Protein AF-A0A530YMV9-F1 (afdb_monomer_lite)

Sequence (48 aa):
PILRTLRDEAFGQRHFITKDPNGVLIDVIKPIPPSAEFLEQFVEGAAG

Radius of gyration: 14.83 Å; chains: 1; bounding box: 31×19×39 Å

pLDDT: mean 90.89, std 13.7, range [44.0, 98.56]

Foldseek 3Di:
DWPADWDDDQCFWTWTWDADPVGDIDIDIDGGDHHPVVVVVVPPDPDD

Structure (mmCIF, N/CA/C/O backbone):
data_AF-A0A530YMV9-F1
#
_entry.id   AF-A0A530YMV9-F1
#
loop_
_atom_site.group_PDB
_atom_site.id
_atom_site.type_symbol
_atom_site.label_atom_id
_atom_site.label_alt_id
_atom_site.label_comp_id
_atom_site.label_asym_id
_atom_site.label_entity_id
_atom_site.label_seq_id
_atom_site.pdbx_PDB_ins_code
_atom_site.Cartn_x
_atom_site.Cartn_y
_atom_site.Cartn_z
_atom_site.occupancy
_atom_site.B_iso_or_equiv
_a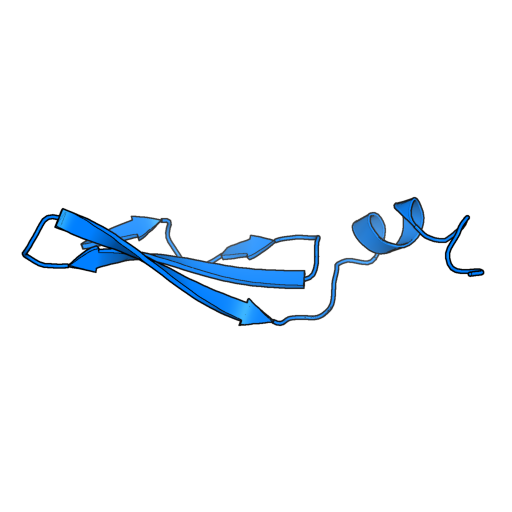tom_site.auth_seq_id
_atom_site.auth_comp_id
_atom_site.auth_asym_id
_atom_site.auth_atom_id
_atom_site.pdbx_PDB_model_num
ATOM 1 N N . PRO A 1 1 ? -6.501 5.346 12.501 1.00 91.75 1 PRO A N 1
ATOM 2 C CA . PRO A 1 1 ? -5.069 5.342 12.909 1.00 91.75 1 PRO A CA 1
ATOM 3 C C . PRO A 1 1 ? -4.211 4.898 11.723 1.00 91.75 1 PRO A C 1
ATOM 5 O O . PRO A 1 1 ? -4.653 4.005 11.008 1.00 91.75 1 PRO A O 1
ATOM 8 N N . ILE A 1 2 ? -3.028 5.486 11.511 1.00 95.81 2 ILE A N 1
ATOM 9 C CA . ILE A 1 2 ? -2.114 5.028 10.452 1.00 95.81 2 ILE A CA 1
ATOM 10 C C . ILE A 1 2 ? -1.420 3.750 10.930 1.00 95.81 2 ILE A C 1
ATOM 12 O O . ILE A 1 2 ? -0.681 3.774 11.909 1.00 95.81 2 ILE A O 1
ATOM 16 N N . LEU A 1 3 ? -1.707 2.635 10.260 1.00 97.12 3 LEU A N 1
ATOM 17 C CA . LEU A 1 3 ? -1.155 1.310 10.558 1.00 97.12 3 LEU A CA 1
ATOM 18 C C . LEU A 1 3 ? 0.100 1.012 9.733 1.00 97.12 3 LEU A C 1
ATOM 20 O O . LEU A 1 3 ? 0.996 0.310 10.193 1.00 97.12 3 LEU A O 1
ATOM 24 N N . ARG A 1 4 ? 0.179 1.577 8.526 1.00 97.25 4 ARG A N 1
ATOM 25 C CA . ARG A 1 4 ? 1.379 1.576 7.687 1.00 97.25 4 ARG A CA 1
ATOM 26 C C . ARG A 1 4 ? 1.595 2.986 7.172 1.00 97.25 4 ARG A C 1
ATOM 28 O O . ARG A 1 4 ? 0.675 3.563 6.600 1.00 97.25 4 ARG A O 1
ATOM 35 N N . THR A 1 5 ? 2.782 3.538 7.396 1.00 97.94 5 THR A N 1
ATOM 36 C CA . THR A 1 5 ? 3.148 4.864 6.889 1.00 97.94 5 THR A CA 1
ATOM 37 C C . THR A 1 5 ? 3.282 4.850 5.370 1.00 97.94 5 THR A C 1
ATOM 39 O O . THR A 1 5 ? 3.495 3.796 4.772 1.00 97.94 5 THR A O 1
ATOM 42 N N . LEU A 1 6 ? 3.178 6.034 4.764 1.00 98.12 6 LEU A N 1
ATOM 43 C CA . L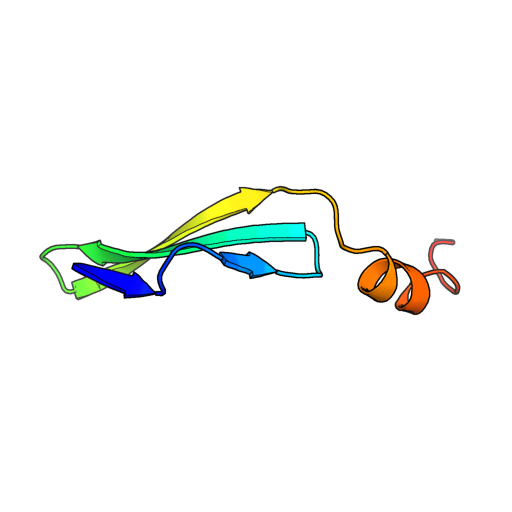EU A 1 6 ? 3.324 6.220 3.324 1.00 98.12 6 LEU A CA 1
ATOM 44 C C . LEU A 1 6 ? 4.663 5.662 2.833 1.00 98.12 6 LEU A C 1
ATOM 46 O O . LEU A 1 6 ? 5.712 5.998 3.387 1.00 98.12 6 LEU A O 1
ATOM 50 N N . ARG A 1 7 ? 4.618 4.836 1.791 1.00 97.94 7 ARG A N 1
ATOM 51 C CA . ARG A 1 7 ? 5.808 4.283 1.145 1.00 97.94 7 ARG A CA 1
ATOM 52 C C . ARG A 1 7 ? 5.568 3.995 -0.329 1.00 97.94 7 ARG A C 1
ATOM 54 O O . ARG A 1 7 ? 4.423 3.812 -0.743 1.00 97.94 7 ARG A O 1
ATOM 61 N N . ASP A 1 8 ? 6.670 3.899 -1.058 1.00 98.31 8 ASP A N 1
ATOM 62 C CA . ASP A 1 8 ? 6.705 3.504 -2.461 1.00 98.31 8 ASP A CA 1
ATOM 63 C C . ASP A 1 8 ? 7.146 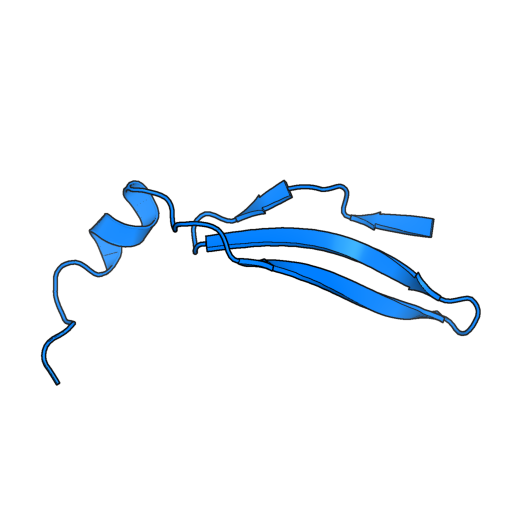2.039 -2.549 1.00 98.31 8 ASP A C 1
ATOM 65 O O . ASP A 1 8 ? 8.077 1.610 -1.863 1.00 98.31 8 ASP A O 1
ATOM 69 N N . GLU A 1 9 ? 6.447 1.272 -3.372 1.00 97.38 9 GLU A N 1
ATOM 70 C CA . GLU A 1 9 ? 6.719 -0.121 -3.685 1.00 97.38 9 GLU A CA 1
ATOM 71 C C . GLU A 1 9 ? 7.316 -0.212 -5.093 1.00 97.38 9 GLU A C 1
ATOM 73 O O . GLU A 1 9 ? 6.822 0.416 -6.035 1.00 97.38 9 GLU A O 1
ATOM 78 N N . ALA A 1 10 ? 8.363 -1.027 -5.243 1.00 96.25 10 ALA A N 1
ATOM 79 C CA . ALA A 1 10 ? 9.143 -1.135 -6.479 1.00 96.25 10 ALA A CA 1
ATOM 80 C C . ALA A 1 10 ? 8.304 -1.561 -7.697 1.00 96.25 10 ALA A C 1
ATOM 82 O O . ALA A 1 10 ? 8.629 -1.213 -8.825 1.00 96.25 10 ALA A O 1
ATOM 83 N N . PHE A 1 11 ? 7.183 -2.248 -7.479 1.00 94.69 11 PHE A N 1
ATOM 84 C CA . PHE A 1 11 ? 6.256 -2.665 -8.534 1.00 94.69 11 PHE A CA 1
ATOM 85 C C . PHE A 1 11 ? 5.277 -1.570 -8.999 1.00 94.69 11 PHE A C 1
ATOM 87 O O . PHE A 1 11 ? 4.387 -1.847 -9.798 1.00 94.69 11 PHE A O 1
ATOM 94 N N . GLY A 1 12 ? 5.418 -0.328 -8.526 1.00 97.00 12 GLY A N 1
ATOM 95 C CA . GLY A 1 12 ? 4.667 0.812 -9.059 1.00 97.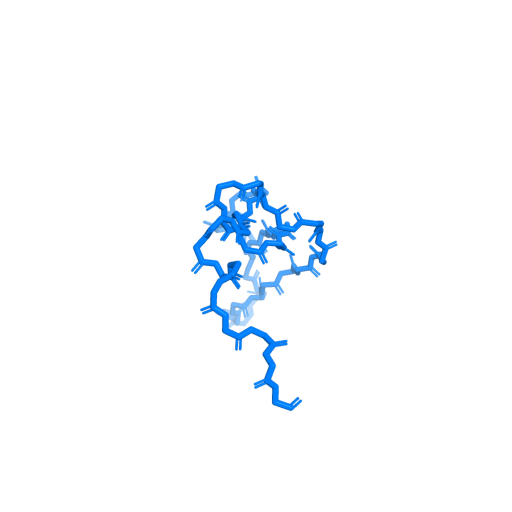00 12 GLY A CA 1
ATOM 96 C C . GLY A 1 12 ? 3.463 1.244 -8.221 1.00 97.00 12 GLY A C 1
ATOM 97 O O . GLY A 1 12 ? 2.437 1.668 -8.758 1.00 97.00 12 GLY A O 1
ATOM 98 N N . GLN A 1 13 ? 3.554 1.157 -6.893 1.00 98.31 13 GLN A N 1
ATOM 99 C CA . GLN A 1 13 ? 2.489 1.628 -6.003 1.00 98.31 13 GLN A CA 1
ATOM 100 C C . GLN A 1 13 ? 3.033 2.500 -4.880 1.00 98.31 13 GLN A C 1
ATOM 102 O O . GLN A 1 13 ? 4.005 2.154 -4.226 1.00 98.31 13 GLN A O 1
ATOM 107 N N . ARG A 1 14 ? 2.372 3.625 -4.619 1.00 98.56 14 ARG A N 1
ATOM 108 C CA . ARG A 1 14 ? 2.562 4.422 -3.410 1.00 98.56 14 ARG A CA 1
ATOM 109 C C . ARG A 1 14 ? 1.347 4.240 -2.529 1.00 98.56 14 ARG A C 1
ATOM 111 O O . ARG A 1 14 ? 0.247 4.585 -2.957 1.00 98.56 14 ARG A O 1
ATOM 118 N N . HIS A 1 15 ? 1.530 3.747 -1.314 1.00 98.44 15 HIS A N 1
ATOM 119 C CA . HIS A 1 15 ? 0.389 3.451 -0.458 1.00 98.44 15 HIS A CA 1
ATOM 120 C C . HIS A 1 15 ? 0.651 3.652 1.031 1.00 98.44 15 HIS A C 1
ATOM 122 O O . HIS A 1 15 ? 1.795 3.763 1.481 1.00 98.44 15 HIS A O 1
ATOM 128 N N . PHE A 1 16 ? -0.440 3.742 1.786 1.00 98.56 16 PHE A N 1
ATOM 129 C CA . PHE A 1 16 ? -0.458 3.715 3.242 1.00 98.56 16 PHE A CA 1
ATOM 130 C C . PHE A 1 16 ? -1.711 2.969 3.707 1.00 98.56 16 PHE A C 1
ATOM 132 O O . PHE A 1 16 ? -2.723 2.939 3.007 1.00 98.56 16 PHE A O 1
ATOM 139 N N . ILE A 1 17 ? -1.663 2.417 4.920 1.00 98.44 17 ILE A N 1
ATOM 140 C CA . ILE A 1 17 ? -2.773 1.637 5.480 1.00 98.44 17 ILE A CA 1
ATOM 141 C C . ILE A 1 17 ? -3.316 2.349 6.710 1.00 98.44 17 ILE A C 1
ATOM 143 O O . ILE A 1 17 ? -2.563 2.760 7.599 1.00 98.44 17 ILE A O 1
ATOM 147 N N . THR A 1 18 ? -4.638 2.458 6.782 1.00 98.25 18 THR A N 1
ATOM 148 C CA . THR A 1 18 ? -5.375 2.947 7.947 1.00 98.25 18 THR A CA 1
ATOM 149 C C . THR A 1 18 ? -6.467 1.958 8.346 1.00 98.25 18 THR A C 1
ATOM 151 O O . THR A 1 18 ? -6.681 0.931 7.703 1.00 98.25 18 THR A O 1
ATOM 154 N N . LYS A 1 19 ? -7.150 2.267 9.445 1.00 98.38 19 LYS A N 1
ATOM 155 C CA . LYS A 1 19 ? -8.306 1.524 9.935 1.00 98.38 19 LYS A CA 1
ATOM 156 C C . LYS A 1 19 ? -9.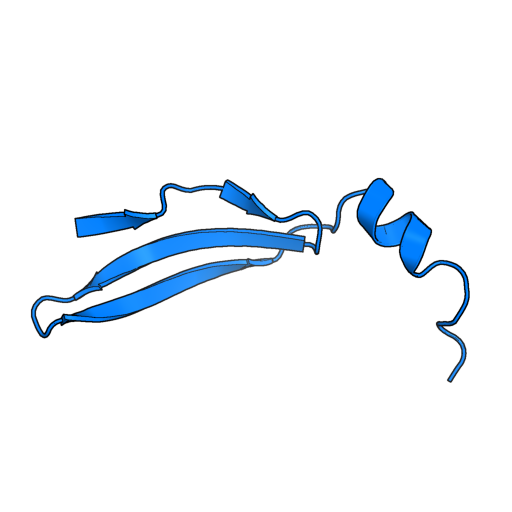465 2.470 10.195 1.00 98.38 19 LYS A C 1
ATOM 158 O O . LYS A 1 19 ? -9.244 3.532 10.790 1.00 98.38 19 LYS A O 1
ATOM 163 N N . ASP A 1 20 ? -10.661 2.070 9.784 1.00 97.19 20 ASP A N 1
ATOM 164 C CA . ASP A 1 20 ? -11.899 2.774 10.118 1.00 97.19 20 ASP A CA 1
ATOM 165 C C . ASP A 1 20 ? -12.321 2.520 11.591 1.00 97.19 20 ASP A C 1
ATOM 167 O O . ASP A 1 20 ? -11.690 1.718 12.297 1.00 97.19 20 ASP A O 1
ATOM 171 N N . PRO A 1 21 ? -13.369 3.198 12.093 1.00 97.69 21 PRO A N 1
ATOM 172 C CA . PRO A 1 21 ? -13.877 2.979 13.450 1.00 97.69 21 PRO A CA 1
ATOM 173 C C . PRO A 1 21 ? -14.429 1.569 13.717 1.00 97.69 21 PRO A C 1
ATOM 175 O O . PRO A 1 21 ? -14.397 1.122 14.861 1.00 97.69 21 PRO A O 1
ATOM 178 N N . ASN A 1 22 ? -14.900 0.862 12.687 1.00 97.38 22 ASN A N 1
ATOM 179 C CA . ASN A 1 22 ? -15.437 -0.498 12.795 1.00 97.38 22 ASN A CA 1
ATOM 180 C C . ASN A 1 22 ? -14.338 -1.572 12.774 1.00 97.38 22 ASN A C 1
ATOM 182 O O . ASN A 1 22 ? -14.610 -2.746 13.010 1.00 97.38 22 ASN A O 1
ATOM 186 N N . GLY A 1 23 ? -13.090 -1.186 12.505 1.00 96.19 23 GLY A N 1
ATOM 187 C CA . GLY A 1 23 ? -11.953 -2.092 12.443 1.00 96.19 23 GLY A CA 1
ATOM 188 C C . GLY A 1 23 ? -11.578 -2.558 11.034 1.00 96.19 23 GLY A C 1
ATOM 189 O O . GLY A 1 23 ? -10.659 -3.368 10.915 1.00 96.19 23 GLY A O 1
ATOM 190 N N . VAL A 1 24 ? -12.224 -2.047 9.984 1.00 97.81 24 VAL A N 1
ATOM 191 C CA . VAL A 1 24 ? -11.930 -2.392 8.587 1.00 97.81 24 VAL A CA 1
ATOM 192 C C . VAL A 1 24 ? -10.592 -1.785 8.174 1.00 97.81 24 VAL A C 1
ATOM 194 O O . VAL A 1 24 ? -10.346 -0.592 8.379 1.00 97.81 24 VAL A O 1
ATOM 197 N N . LEU A 1 25 ? -9.723 -2.610 7.587 1.00 98.25 25 LEU A N 1
ATOM 198 C CA . LEU A 1 25 ? -8.459 -2.162 7.011 1.00 98.25 25 LEU A CA 1
ATOM 199 C C . LEU A 1 25 ? -8.714 -1.495 5.661 1.00 98.25 25 LEU A C 1
ATOM 201 O O . LEU A 1 25 ? -9.352 -2.074 4.786 1.00 98.25 25 LEU A O 1
ATOM 205 N N . ILE A 1 26 ? -8.192 -0.284 5.505 1.00 98.06 26 ILE A N 1
ATOM 206 C CA . ILE A 1 26 ? -8.279 0.489 4.269 1.00 98.06 26 ILE A CA 1
ATOM 207 C C . ILE A 1 26 ? -6.856 0.726 3.780 1.00 98.06 26 ILE A C 1
ATOM 209 O O . ILE A 1 26 ? -6.058 1.355 4.480 1.00 98.06 26 ILE A O 1
ATOM 213 N N . ASP A 1 27 ? -6.563 0.234 2.581 1.00 98.31 27 ASP A N 1
ATOM 214 C CA . ASP A 1 27 ? -5.327 0.515 1.857 1.00 98.31 27 ASP A CA 1
ATOM 215 C C . ASP A 1 27 ? -5.599 1.586 0.792 1.00 98.31 27 ASP A C 1
ATOM 217 O O . ASP A 1 27 ? -6.470 1.418 -0.065 1.00 98.31 27 ASP A O 1
ATOM 221 N N . VAL A 1 28 ? -4.901 2.719 0.881 1.00 97.81 28 VAL A N 1
ATOM 222 C CA . VAL A 1 28 ? -5.046 3.835 -0.060 1.00 97.81 28 VAL A CA 1
ATOM 223 C C . VAL A 1 28 ? -3.849 3.831 -0.996 1.00 97.81 28 VAL A C 1
ATOM 225 O O . VAL A 1 28 ? -2.743 4.192 -0.594 1.00 97.81 28 VAL A O 1
ATOM 228 N N . ILE A 1 29 ? -4.091 3.463 -2.255 1.00 98.31 29 ILE A N 1
ATOM 229 C CA . ILE A 1 29 ? -3.048 3.214 -3.252 1.00 98.31 29 ILE A CA 1
ATOM 230 C C . ILE A 1 29 ? -3.101 4.273 -4.357 1.00 98.31 29 ILE A C 1
ATOM 232 O O . ILE A 1 29 ? -4.140 4.512 -4.971 1.00 98.31 29 ILE A O 1
ATOM 236 N N . LYS A 1 30 ? -1.946 4.869 -4.658 1.00 98.19 30 LYS A N 1
ATOM 237 C CA . LYS A 1 30 ? -1.695 5.671 -5.856 1.00 98.19 30 LYS A CA 1
ATOM 238 C C . LYS A 1 30 ? -0.738 4.906 -6.780 1.00 98.19 30 LYS A C 1
ATOM 240 O O . LYS A 1 30 ? 0.387 4.637 -6.359 1.00 98.19 30 LYS A O 1
ATOM 245 N N . PRO A 1 31 ? -1.115 4.619 -8.037 1.00 97.81 31 PRO A N 1
ATOM 246 C CA . PRO A 1 31 ? -0.175 4.093 -9.022 1.00 97.81 31 PRO A CA 1
ATOM 247 C C . PRO A 1 31 ? 0.994 5.062 -9.253 1.00 97.81 31 PRO A C 1
ATOM 249 O O . PRO A 1 31 ? 0.793 6.273 -9.392 1.00 97.81 31 PRO A O 1
ATOM 252 N N . ILE A 1 32 ? 2.211 4.528 -9.295 1.00 97.12 32 ILE A N 1
ATOM 253 C CA . ILE A 1 32 ? 3.449 5.232 -9.656 1.00 97.12 32 ILE A CA 1
ATOM 254 C C . ILE A 1 32 ? 4.228 4.372 -10.666 1.00 97.12 32 ILE A C 1
ATOM 256 O O . ILE A 1 32 ? 3.937 3.184 -10.788 1.00 97.12 32 ILE A O 1
ATOM 260 N N . PRO A 1 33 ? 5.200 4.921 -11.412 1.00 96.69 33 PRO A N 1
ATOM 261 C CA . PRO A 1 33 ? 6.064 4.091 -12.245 1.00 96.69 33 PRO A CA 1
ATOM 262 C C . PRO A 1 33 ? 6.785 3.024 -11.401 1.00 96.69 33 PRO A C 1
ATOM 264 O O . PRO A 1 33 ? 7.248 3.354 -10.304 1.00 96.69 33 PRO A O 1
ATOM 267 N N . PRO A 1 34 ? 6.892 1.770 -11.879 1.00 96.00 34 PRO A N 1
ATOM 268 C CA . PRO A 1 34 ? 7.758 0.777 -11.256 1.00 96.00 34 PRO A CA 1
ATOM 269 C C . PRO A 1 34 ? 9.220 1.239 -11.246 1.00 96.00 34 PRO A C 1
ATOM 271 O O . PRO A 1 34 ? 9.632 2.048 -12.082 1.00 96.00 34 PRO A O 1
ATOM 274 N N . SER A 1 35 ? 10.008 0.723 -10.307 1.00 94.75 35 SER A N 1
ATOM 275 C CA . SER A 1 35 ? 11.441 0.999 -10.250 1.00 94.75 35 SER A CA 1
ATOM 276 C C . SER A 1 35 ? 12.179 0.309 -11.401 1.00 94.75 35 SER A C 1
ATOM 278 O O . SER A 1 35 ? 11.694 -0.672 -11.972 1.00 94.75 35 SER A O 1
ATOM 280 N N . ALA A 1 36 ? 13.367 0.811 -11.738 1.00 93.00 36 ALA A N 1
ATOM 281 C CA . ALA A 1 36 ? 14.189 0.229 -12.796 1.00 93.00 36 ALA A CA 1
ATOM 282 C C . ALA A 1 36 ? 14.561 -1.232 -12.483 1.00 93.00 36 ALA A C 1
ATOM 284 O O . ALA A 1 36 ? 14.419 -2.095 -13.342 1.00 93.00 36 ALA A O 1
ATOM 285 N N . GLU A 1 37 ? 14.918 -1.527 -11.230 1.00 90.44 37 GLU A N 1
ATOM 286 C CA . GLU A 1 37 ? 15.288 -2.872 -10.768 1.00 90.44 37 GLU A CA 1
ATOM 287 C C . GLU A 1 37 ? 14.111 -3.855 -10.826 1.00 90.44 37 GLU A C 1
ATOM 289 O O . GLU A 1 37 ? 14.298 -5.059 -11.010 1.00 90.44 37 GLU A O 1
ATOM 294 N N . PHE A 1 38 ? 12.881 -3.360 -10.643 1.00 89.81 38 PHE A N 1
ATOM 295 C CA . PHE A 1 38 ? 11.691 -4.177 -10.845 1.00 89.81 38 PHE A CA 1
ATOM 296 C C . PHE A 1 38 ? 11.505 -4.477 -12.332 1.00 89.81 38 PHE A C 1
ATOM 298 O O . PHE A 1 38 ? 11.310 -5.632 -12.686 1.00 89.81 38 PHE A O 1
ATOM 305 N N . LEU A 1 39 ? 11.619 -3.470 -13.205 1.00 89.31 39 LEU A N 1
ATOM 306 C CA . LEU A 1 39 ? 11.460 -3.641 -14.652 1.00 89.31 39 LEU A CA 1
ATOM 307 C C 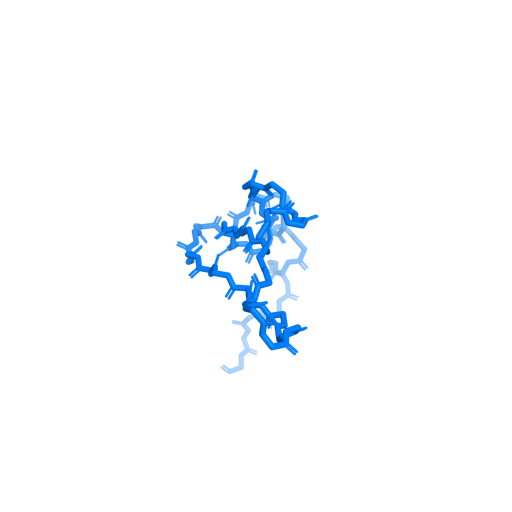. LEU A 1 39 ? 12.483 -4.607 -15.254 1.00 89.31 39 LEU A C 1
ATOM 309 O O . LEU A 1 39 ? 12.094 -5.411 -16.096 1.00 89.31 39 LEU A O 1
ATOM 313 N N . GLU A 1 40 ? 13.740 -4.579 -14.799 1.00 89.81 40 GLU A N 1
ATOM 314 C CA . GLU A 1 40 ? 14.813 -5.486 -15.243 1.00 89.81 40 GLU A CA 1
ATOM 315 C C . GLU A 1 40 ? 14.433 -6.973 -15.137 1.00 89.81 40 GLU A C 1
ATOM 317 O O . GLU A 1 40 ? 14.842 -7.774 -15.975 1.00 89.81 40 GLU A O 1
ATOM 322 N N . GLN A 1 41 ? 13.586 -7.340 -14.171 1.00 83.69 41 GLN A N 1
ATOM 323 C CA . GLN A 1 41 ? 13.123 -8.720 -13.973 1.00 83.69 41 GLN A CA 1
ATOM 324 C C . GLN A 1 41 ? 12.055 -9.165 -14.986 1.00 83.69 41 GLN A C 1
ATOM 326 O O . GLN A 1 41 ? 11.794 -10.360 -15.104 1.00 83.69 41 GLN A O 1
ATOM 331 N N . PHE A 1 42 ? 11.438 -8.232 -15.720 1.00 79.19 42 PHE A N 1
ATOM 332 C CA . PHE A 1 42 ? 10.353 -8.504 -16.675 1.00 79.19 42 PHE A CA 1
ATOM 333 C C . PHE A 1 42 ? 10.725 -8.182 -18.130 1.00 79.19 42 PHE A C 1
ATOM 335 O O . PHE A 1 42 ? 9.872 -8.277 -19.012 1.00 79.19 42 PHE A O 1
ATOM 342 N N . VAL A 1 43 ? 11.985 -7.817 -18.407 1.00 68.19 43 VAL A N 1
ATOM 343 C CA . VAL A 1 43 ? 12.458 -7.496 -19.771 1.00 68.19 43 VAL A CA 1
ATOM 344 C C . VAL A 1 43 ? 12.450 -8.729 -20.693 1.00 68.19 43 VAL A C 1
ATOM 346 O O . VAL A 1 43 ? 12.455 -8.585 -21.912 1.00 68.19 43 VAL A O 1
ATOM 349 N N . GLU A 1 44 ? 12.326 -9.942 -20.152 1.00 61.34 44 GLU A N 1
ATOM 350 C CA . GLU A 1 44 ? 12.254 -11.187 -20.923 1.00 61.34 44 GLU A CA 1
ATOM 351 C C . GLU A 1 44 ? 10.872 -11.855 -20.761 1.00 61.34 44 GLU A C 1
ATOM 353 O O . GLU A 1 44 ? 10.690 -12.743 -19.933 1.00 61.34 44 GLU A O 1
ATOM 358 N N . GLY A 1 45 ? 9.859 -11.409 -21.524 1.00 60.59 45 GLY A N 1
ATOM 359 C CA . GLY A 1 45 ? 8.573 -12.132 -21.585 1.00 60.59 45 GLY A CA 1
ATOM 360 C C . GLY A 1 45 ? 7.289 -11.357 -21.900 1.00 60.59 45 GLY A C 1
ATOM 361 O O . GLY A 1 45 ? 6.223 -11.964 -21.896 1.00 60.59 45 GLY A O 1
ATOM 362 N N . ALA A 1 46 ? 7.330 -10.057 -22.204 1.00 55.88 46 ALA A N 1
ATOM 363 C CA . ALA A 1 46 ? 6.132 -9.299 -22.602 1.00 55.88 46 ALA A CA 1
ATOM 364 C C . ALA A 1 46 ? 5.816 -9.415 -24.112 1.00 55.88 46 ALA A C 1
ATOM 366 O O . ALA A 1 46 ? 5.587 -8.414 -24.787 1.00 55.88 46 ALA A O 1
ATOM 367 N N . ALA A 1 47 ? 5.831 -10.638 -24.649 1.00 51.22 47 ALA A N 1
ATOM 368 C CA . ALA A 1 47 ? 5.288 -10.956 -25.967 1.00 51.22 47 ALA A CA 1
ATOM 369 C C . ALA A 1 47 ? 4.216 -12.040 -25.802 1.00 51.22 47 ALA A C 1
ATOM 371 O O . ALA A 1 47 ? 4.515 -13.232 -25.746 1.00 51.22 47 ALA A O 1
ATOM 372 N N . GLY A 1 48 ? 2.972 -11.583 -25.693 1.00 44.00 48 GLY A N 1
ATOM 373 C CA . GLY A 1 48 ? 1.751 -12.353 -25.895 1.00 44.00 48 GLY A CA 1
ATOM 374 C C . GLY A 1 48 ? 0.814 -11.525 -26.752 1.00 44.00 48 GLY A C 1
ATOM 375 O O . GLY A 1 48 ? 0.659 -10.329 -26.418 1.00 44.00 48 GLY A O 1
#

Secondary structure (DSSP, 8-state):
-EEEEEEEETTTEEEEEEE-TT--EEEEEEE-PPPHHHHHTTSS----